Protein AF-A0A286EH17-F1 (afdb_monomer)

Radius of gyration: 35.94 Å; Cα contacts (8 Å, |Δi|>4): 7; chains: 1; bounding box: 63×18×103 Å

Mean predicted aligned error: 16.07 Å

Organism: NCBI:txid1120981

Solvent-accessible surface area (backbone atoms only — not comparable to full-atom values): 5714 Å² total; per-residue (Å²): 112,70,71,58,53,57,51,52,55,49,51,52,54,50,54,56,45,59,76,76,45,62,73,71,60,42,54,55,50,52,52,52,49,51,55,52,49,50,70,68,44,91,64,72,47,74,66,59,49,54,51,51,51,52,52,50,52,54,48,52,53,52,48,54,51,52,52,52,52,48,53,53,50,52,51,52,52,52,49,52,54,52,53,52,56,50,50,59,54,50,56,52,51,54,56,57,54,68,73,75,113

Secondary structure (DSSP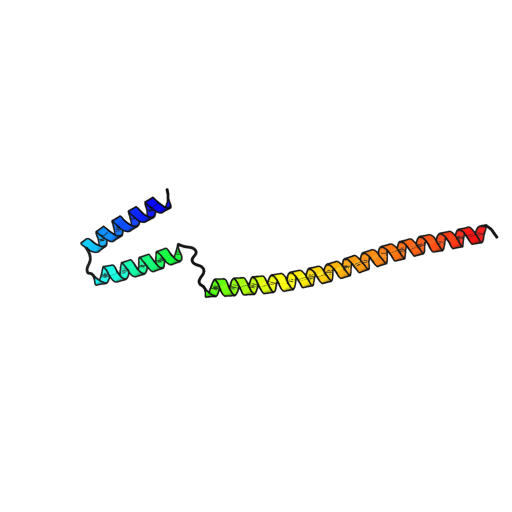, 8-state):
-HHHHHHHHHHHHHHHHHHHS-HHHHHHHHHHHHHHHHTTTT---HHHHHHHHHHHHHHHHHHHHHHHHHHHHHHHHHHHHHHHHHHHHHHHHHHHHTT--

Structure (mmCIF, N/CA/C/O backbone):
data_AF-A0A286EH17-F1
#
_entry.id   AF-A0A286EH17-F1
#
loop_
_atom_site.group_PDB
_atom_site.id
_atom_site.type_symbol
_atom_site.label_atom_id
_atom_site.label_alt_id
_atom_site.label_comp_id
_atom_site.label_asym_id
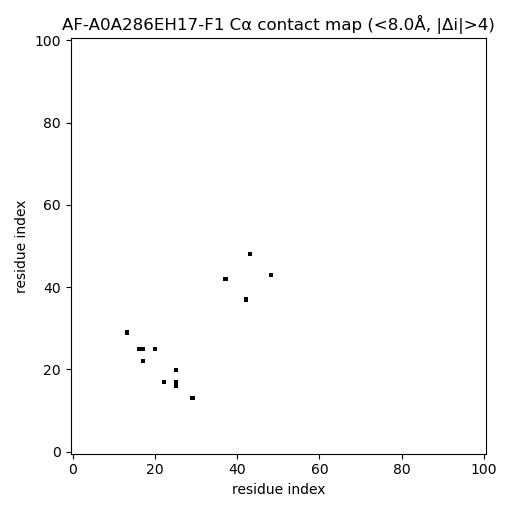_atom_site.label_entity_id
_atom_site.label_seq_id
_atom_site.pdbx_PDB_ins_code
_atom_site.Cartn_x
_atom_site.Cartn_y
_atom_site.Cartn_z
_atom_site.occupancy
_atom_site.B_iso_or_equiv
_atom_site.auth_seq_id
_atom_site.auth_comp_id
_atom_site.auth_asym_id
_atom_site.auth_atom_id
_atom_site.pdbx_PDB_model_num
ATOM 1 N N . MET A 1 1 ? -9.846 9.149 -32.234 1.00 57.53 1 MET A N 1
ATOM 2 C CA . MET A 1 1 ? -9.331 9.918 -33.391 1.00 57.53 1 MET A CA 1
ATOM 3 C C . MET A 1 1 ? -7.870 10.321 -33.190 1.00 57.53 1 MET A C 1
ATOM 5 O O . MET A 1 1 ? -7.071 10.062 -34.071 1.00 57.53 1 MET A O 1
ATOM 9 N N . ILE A 1 2 ? -7.493 10.803 -31.999 1.00 61.38 2 ILE A N 1
ATOM 10 C CA . ILE A 1 2 ? -6.123 11.231 -31.652 1.00 61.38 2 ILE A CA 1
ATOM 11 C C . ILE A 1 2 ? -5.061 10.118 -31.816 1.00 61.38 2 ILE A C 1
ATOM 13 O O . ILE A 1 2 ? -4.034 10.341 -32.442 1.00 61.38 2 ILE A O 1
ATOM 17 N N . VAL A 1 3 ? -5.329 8.894 -31.341 1.00 62.62 3 VAL A N 1
ATOM 18 C CA . VAL A 1 3 ? -4.372 7.765 -31.435 1.00 62.62 3 VAL A CA 1
ATOM 19 C C . VAL A 1 3 ? -4.089 7.337 -32.883 1.00 62.62 3 VAL A C 1
ATOM 21 O O . VAL A 1 3 ? -2.972 6.934 -33.187 1.00 62.62 3 VAL A O 1
ATOM 24 N N . LYS A 1 4 ? -5.074 7.459 -33.788 1.00 67.44 4 LYS A N 1
ATOM 25 C CA . LYS A 1 4 ? -4.889 7.142 -35.216 1.00 67.44 4 LYS A CA 1
ATOM 26 C C . LYS A 1 4 ? -3.961 8.148 -35.898 1.00 67.44 4 LYS A C 1
ATOM 28 O O . LYS A 1 4 ? -3.041 7.726 -36.584 1.00 67.44 4 LYS A O 1
ATOM 33 N N . GLN A 1 5 ? -4.146 9.439 -35.614 1.00 69.62 5 GLN A N 1
ATOM 34 C CA . GLN A 1 5 ? -3.326 10.516 -36.173 1.00 69.62 5 GLN A CA 1
ATOM 35 C C . GLN A 1 5 ? -1.845 10.368 -35.783 1.00 69.62 5 GLN A C 1
ATOM 37 O O . GLN A 1 5 ? -0.964 10.451 -36.628 1.00 69.62 5 GLN A O 1
ATOM 42 N N . PHE A 1 6 ? -1.566 10.051 -34.512 1.00 70.31 6 PHE A N 1
ATOM 43 C CA . PHE A 1 6 ? -0.196 9.809 -34.044 1.00 70.31 6 PHE A CA 1
ATOM 44 C C . PHE A 1 6 ? 0.459 8.588 -34.699 1.00 70.31 6 PHE A C 1
ATOM 46 O O . PHE A 1 6 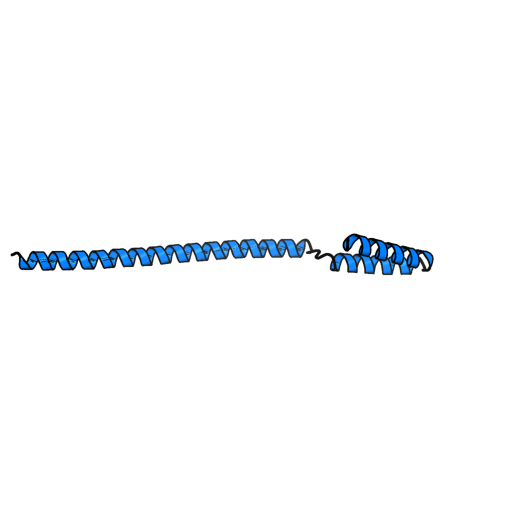? 1.669 8.593 -34.922 1.00 70.31 6 PHE A O 1
ATOM 53 N N . PHE A 1 7 ? -0.322 7.547 -34.993 1.00 72.69 7 PHE A N 1
ATOM 54 C CA . PHE A 1 7 ? 0.169 6.353 -35.678 1.00 72.69 7 PHE A CA 1
ATOM 55 C C . PHE A 1 7 ? 0.485 6.628 -37.152 1.00 72.69 7 PHE A C 1
ATOM 57 O O . PHE A 1 7 ? 1.512 6.164 -37.640 1.00 72.69 7 PHE A O 1
ATOM 64 N N . GLU A 1 8 ? -0.356 7.401 -37.843 1.00 75.12 8 GLU A N 1
ATOM 65 C CA . GLU A 1 8 ? -0.124 7.810 -39.235 1.00 75.12 8 GLU A CA 1
ATOM 66 C C . GLU A 1 8 ? 1.087 8.738 -39.365 1.00 75.12 8 GLU A C 1
ATOM 68 O O . GLU A 1 8 ? 1.949 8.495 -40.209 1.00 75.12 8 GLU A O 1
ATOM 73 N N . ASP A 1 9 ? 1.227 9.726 -38.479 1.00 72.88 9 ASP A N 1
ATOM 74 C CA . 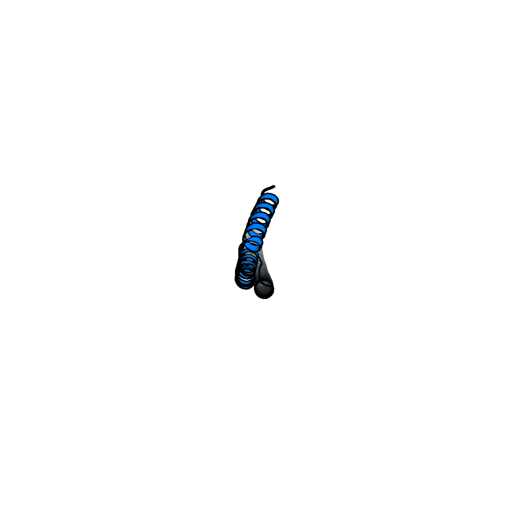ASP A 1 9 ? 2.366 10.652 -38.488 1.00 72.88 9 ASP A CA 1
ATOM 75 C C . ASP A 1 9 ? 3.689 9.944 -38.140 1.00 72.88 9 ASP A C 1
ATOM 77 O O . ASP A 1 9 ? 4.746 10.252 -38.701 1.00 72.88 9 ASP A O 1
ATOM 81 N N . ALA A 1 10 ? 3.646 8.964 -37.230 1.00 72.50 10 ALA A N 1
ATOM 82 C CA . ALA A 1 10 ? 4.787 8.109 -36.914 1.00 72.50 10 ALA A CA 1
ATOM 83 C C . ALA A 1 10 ? 5.161 7.211 -38.100 1.00 72.50 10 ALA A C 1
ATOM 85 O O . ALA A 1 10 ? 6.336 7.136 -38.458 1.00 72.50 10 ALA A O 1
ATOM 86 N N . ALA A 1 11 ? 4.178 6.568 -38.736 1.00 70.06 11 ALA A N 1
ATOM 87 C CA . ALA A 1 11 ? 4.396 5.705 -39.893 1.00 70.06 11 ALA A CA 1
ATOM 88 C C . ALA A 1 11 ? 4.973 6.480 -41.088 1.00 70.06 11 ALA A C 1
ATOM 90 O O . ALA A 1 11 ? 5.917 6.008 -41.724 1.00 70.06 11 ALA A O 1
ATOM 91 N N . ALA A 1 12 ? 4.473 7.691 -41.348 1.00 74.81 12 ALA A N 1
ATOM 92 C CA . ALA A 1 12 ? 4.968 8.561 -42.411 1.00 74.81 12 ALA A CA 1
ATOM 93 C C . ALA A 1 12 ? 6.432 8.972 -42.182 1.00 74.81 12 ALA A C 1
ATOM 95 O O . ALA A 1 12 ? 7.266 8.811 -43.074 1.00 74.81 12 ALA A O 1
ATOM 96 N N . LYS A 1 13 ? 6.779 9.408 -40.962 1.00 68.69 13 LYS A N 1
ATOM 97 C CA . LYS A 1 13 ? 8.160 9.782 -40.608 1.00 68.69 13 LYS A CA 1
ATOM 98 C C . LYS A 1 13 ? 9.131 8.608 -40.644 1.00 68.69 13 LYS A C 1
ATOM 100 O O . LYS A 1 13 ? 10.276 8.786 -41.057 1.00 68.69 13 LYS A O 1
ATOM 105 N N . ILE A 1 14 ? 8.687 7.420 -40.231 1.00 70.75 14 ILE A N 1
ATOM 106 C CA . ILE A 1 14 ? 9.477 6.185 -40.310 1.00 70.75 14 ILE A CA 1
ATOM 107 C C . ILE A 1 14 ? 9.736 5.827 -41.780 1.00 70.75 14 ILE A C 1
ATOM 109 O O . ILE A 1 14 ? 10.875 5.562 -42.149 1.00 70.75 14 ILE A O 1
ATOM 113 N N . SER A 1 15 ? 8.719 5.887 -42.645 1.00 69.50 15 SER A N 1
ATOM 114 C CA . SER A 1 15 ? 8.876 5.594 -44.076 1.00 69.50 15 SER A CA 1
ATOM 115 C C . SER A 1 15 ? 9.864 6.540 -44.770 1.00 69.50 15 SER A C 1
ATOM 117 O O . SER A 1 15 ? 10.653 6.104 -45.607 1.00 69.50 15 SER A O 1
ATOM 119 N N . GLU A 1 16 ? 9.855 7.824 -44.409 1.00 70.00 16 GLU A N 1
ATOM 120 C CA . GLU A 1 16 ? 10.754 8.837 -44.971 1.00 70.00 16 GLU A CA 1
ATOM 121 C C . GLU A 1 16 ? 12.212 8.666 -44.506 1.00 70.00 16 GLU A C 1
ATOM 123 O O . GLU A 1 16 ? 13.147 8.869 -45.284 1.00 70.00 16 GLU A O 1
ATOM 128 N N . THR A 1 17 ? 12.427 8.233 -43.258 1.00 69.38 17 THR A N 1
ATOM 129 C CA . THR A 1 17 ? 13.774 7.952 -42.729 1.00 69.38 17 THR A CA 1
ATOM 130 C C . THR A 1 17 ? 14.344 6.624 -43.223 1.00 69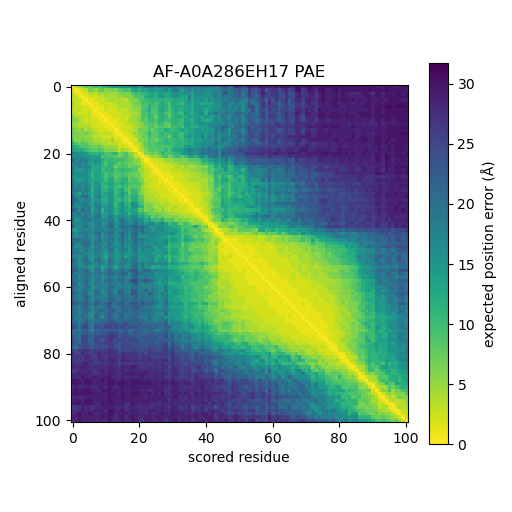.38 17 THR A C 1
ATOM 132 O O . THR A 1 17 ? 15.549 6.542 -43.444 1.00 69.38 17 THR A O 1
ATOM 135 N N . ILE A 1 18 ? 13.510 5.606 -43.466 1.00 68.62 18 ILE A N 1
ATOM 136 C CA . ILE A 1 18 ? 13.933 4.338 -44.090 1.00 68.62 18 ILE A CA 1
ATOM 137 C C . ILE A 1 18 ? 14.449 4.572 -45.515 1.00 68.62 18 ILE A C 1
ATOM 139 O O . ILE A 1 18 ? 15.463 3.996 -45.902 1.00 68.62 18 ILE A O 1
ATOM 143 N N . ALA A 1 19 ? 13.771 5.419 -46.293 1.00 70.06 19 ALA A N 1
ATOM 144 C CA . ALA A 1 19 ? 14.120 5.670 -47.690 1.00 70.06 19 ALA A CA 1
ATOM 145 C C . ALA A 1 19 ? 15.437 6.453 -47.869 1.00 70.06 19 ALA A C 1
ATOM 147 O O . ALA A 1 19 ? 16.085 6.320 -48.904 1.00 70.06 19 ALA A O 1
ATOM 148 N N . ASN A 1 20 ? 15.839 7.248 -46.870 1.00 68.44 20 ASN A N 1
ATOM 149 C CA . ASN A 1 20 ? 16.924 8.228 -46.994 1.00 68.44 20 ASN A CA 1
ATOM 150 C C . ASN A 1 20 ? 18.127 7.986 -46.059 1.00 68.44 20 ASN A C 1
ATOM 152 O O . ASN A 1 20 ? 19.016 8.836 -46.001 1.00 68.44 20 ASN A O 1
ATOM 156 N N . SER A 1 21 ? 18.186 6.877 -45.307 1.00 62.16 21 SER A N 1
ATOM 157 C CA . SER A 1 21 ? 19.215 6.684 -44.269 1.00 62.16 21 SER A CA 1
ATOM 158 C C . SER A 1 21 ? 19.905 5.310 -44.320 1.00 62.16 21 SER A C 1
ATOM 160 O O . SER A 1 21 ? 19.256 4.309 -44.631 1.00 62.16 21 SER A O 1
ATOM 162 N N . PRO A 1 22 ? 21.217 5.218 -44.005 1.00 71.81 22 PRO A N 1
ATOM 163 C CA . PRO A 1 22 ? 21.931 3.945 -43.930 1.00 71.81 22 PRO A CA 1
ATOM 164 C C . PRO A 1 22 ? 21.243 2.992 -42.946 1.00 71.81 22 PRO A C 1
ATOM 166 O O . PRO A 1 22 ? 20.877 3.395 -41.843 1.00 71.81 22 PRO A O 1
ATOM 169 N N . ALA A 1 23 ? 21.121 1.709 -43.301 1.00 71.56 23 ALA A N 1
ATOM 170 C CA . ALA A 1 23 ? 20.388 0.703 -42.516 1.00 71.56 23 ALA A CA 1
ATOM 171 C C . ALA A 1 23 ? 20.757 0.666 -41.014 1.00 71.56 23 ALA A C 1
ATOM 173 O O . ALA A 1 23 ? 19.919 0.368 -40.165 1.00 71.56 23 ALA A O 1
ATOM 174 N N . LYS A 1 24 ? 22.001 1.028 -40.677 1.00 70.12 24 LYS A N 1
ATOM 175 C CA . LYS A 1 24 ? 22.518 1.080 -39.304 1.00 70.12 24 LYS A CA 1
ATOM 176 C C . LYS A 1 24 ? 21.967 2.255 -38.477 1.00 70.12 24 LYS A C 1
ATOM 178 O O . LYS A 1 24 ? 21.741 2.104 -37.277 1.00 70.12 24 LYS A O 1
ATOM 183 N N . ASP A 1 25 ? 21.730 3.408 -39.099 1.00 76.12 25 ASP A N 1
ATOM 184 C CA . ASP A 1 25 ? 21.140 4.575 -38.430 1.00 76.12 25 ASP A CA 1
ATOM 185 C C . ASP A 1 25 ? 19.628 4.413 -38.270 1.00 76.12 25 ASP A C 1
ATOM 187 O O . ASP A 1 25 ? 19.060 4.830 -37.257 1.00 76.12 25 ASP A O 1
ATOM 191 N N . LEU A 1 26 ? 18.983 3.725 -39.213 1.00 76.19 26 LEU A N 1
ATOM 192 C CA . LEU A 1 26 ? 17.580 3.347 -39.103 1.00 76.19 26 LEU A CA 1
ATOM 193 C C . LEU A 1 26 ? 17.336 2.423 -37.903 1.00 76.19 26 LEU A C 1
ATOM 195 O O . LEU A 1 26 ? 16.442 2.691 -37.104 1.00 76.19 26 LEU A O 1
ATOM 199 N N . GLU A 1 27 ? 18.143 1.372 -37.741 1.00 74.94 27 GLU A N 1
ATOM 200 C CA . GLU A 1 27 ? 18.021 0.439 -36.614 1.00 74.94 27 GLU A CA 1
ATOM 201 C C . GLU A 1 27 ? 18.148 1.166 -35.265 1.00 74.94 27 GLU A C 1
ATOM 203 O O . GLU A 1 27 ? 17.339 0.972 -34.352 1.00 74.94 27 GLU A O 1
ATOM 208 N N . LYS A 1 28 ? 19.125 2.073 -35.154 1.00 78.44 28 LYS A N 1
ATOM 209 C CA . LYS A 1 28 ? 19.359 2.872 -33.946 1.00 78.44 28 LYS A CA 1
ATOM 210 C C . LYS A 1 28 ? 18.183 3.803 -33.632 1.00 78.44 28 LYS A C 1
ATOM 212 O O . LYS A 1 28 ? 17.757 3.870 -32.478 1.00 78.44 28 LYS A O 1
ATOM 217 N N . ASN A 1 29 ? 17.649 4.498 -34.638 1.00 77.81 29 ASN A N 1
ATOM 218 C CA . ASN A 1 29 ? 16.516 5.411 -34.468 1.00 77.81 29 ASN A CA 1
ATOM 219 C C . ASN A 1 29 ? 15.203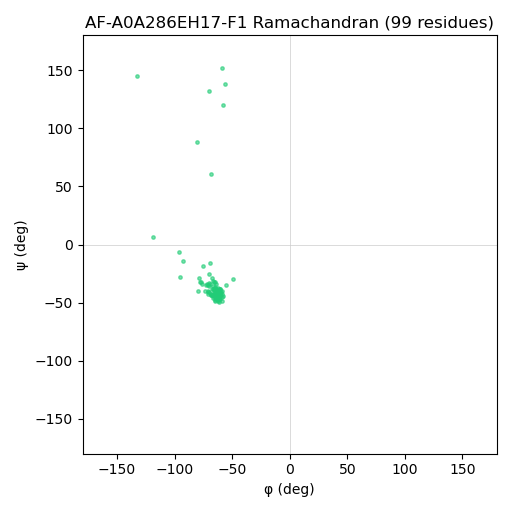 4.663 -34.191 1.00 77.81 29 ASN A C 1
ATOM 221 O O . ASN A 1 29 ? 14.453 5.070 -33.306 1.00 77.81 29 ASN A O 1
ATOM 225 N N . ALA A 1 30 ? 14.952 3.537 -34.861 1.00 77.44 30 ALA A N 1
ATOM 226 C CA . ALA A 1 30 ? 13.784 2.695 -34.618 1.00 77.44 30 ALA A CA 1
ATOM 227 C C . ALA A 1 30 ? 13.787 2.126 -33.192 1.00 77.44 30 ALA A C 1
ATOM 229 O O . ALA A 1 30 ? 12.767 2.188 -32.508 1.00 77.44 30 ALA A O 1
ATOM 230 N N . LYS A 1 31 ? 14.941 1.655 -32.699 1.00 78.62 31 LYS A N 1
ATOM 231 C CA . LYS A 1 31 ? 15.095 1.184 -31.314 1.00 78.62 31 LYS A CA 1
ATOM 232 C C . LYS A 1 31 ? 14.850 2.301 -30.299 1.00 78.62 31 LYS A C 1
ATOM 234 O O . LYS A 1 31 ? 14.115 2.092 -29.340 1.00 78.62 31 LYS A O 1
ATOM 239 N N . ALA A 1 32 ? 15.408 3.490 -30.526 1.00 79.62 32 ALA A N 1
ATOM 240 C CA . ALA A 1 32 ? 15.185 4.649 -29.661 1.00 79.62 32 ALA A CA 1
ATOM 241 C C . ALA A 1 32 ? 13.715 5.107 -29.662 1.00 79.62 32 ALA A C 1
ATOM 243 O O . ALA A 1 32 ? 13.177 5.454 -28.612 1.00 79.62 32 ALA A O 1
ATOM 244 N N . MET A 1 33 ? 13.048 5.059 -30.818 1.00 77.00 33 MET A N 1
ATOM 245 C CA . MET A 1 33 ? 11.634 5.401 -30.954 1.00 77.00 33 MET A CA 1
ATOM 246 C C . MET A 1 33 ? 10.723 4.363 -30.290 1.00 77.00 33 MET A C 1
ATOM 248 O O . MET A 1 33 ? 9.786 4.755 -29.606 1.00 77.00 33 MET A O 1
ATOM 252 N N . LEU A 1 34 ? 11.018 3.064 -30.412 1.00 75.44 34 LEU A N 1
ATOM 253 C CA . LEU A 1 34 ? 10.305 1.993 -29.704 1.00 75.44 34 LEU A CA 1
ATOM 254 C C . LEU A 1 34 ? 10.484 2.102 -28.190 1.00 75.44 34 LEU A C 1
ATOM 256 O O . LEU A 1 34 ? 9.495 2.076 -27.467 1.00 75.44 34 LEU A O 1
ATOM 260 N N . SER A 1 35 ? 11.713 2.297 -27.706 1.00 71.62 35 SER A N 1
ATOM 261 C CA . SER A 1 35 ? 11.969 2.559 -26.285 1.00 71.62 35 SER A CA 1
ATOM 262 C C . SER A 1 35 ? 11.248 3.824 -25.802 1.00 71.62 35 SER A C 1
ATOM 264 O O . SER A 1 35 ? 10.662 3.829 -24.726 1.00 71.62 35 SER A O 1
ATOM 266 N N . GLY A 1 36 ? 11.232 4.888 -26.608 1.00 74.06 36 GLY A N 1
ATOM 267 C CA . GLY A 1 36 ? 10.527 6.132 -26.295 1.00 74.06 36 GLY A CA 1
ATOM 268 C C . GLY A 1 36 ? 9.000 6.006 -26.329 1.00 74.06 36 GLY A C 1
ATOM 269 O O . GLY A 1 36 ? 8.322 6.653 -25.536 1.00 74.06 36 GLY A O 1
ATOM 270 N N . ALA A 1 37 ? 8.453 5.169 -27.214 1.00 69.50 37 ALA A N 1
ATOM 271 C CA . ALA A 1 37 ? 7.026 4.870 -27.296 1.00 69.50 37 ALA A CA 1
ATOM 272 C C . ALA A 1 37 ? 6.574 3.964 -26.141 1.00 69.50 37 ALA A C 1
ATOM 274 O O . ALA A 1 37 ? 5.525 4.219 -25.556 1.00 69.50 37 ALA A O 1
ATOM 275 N N . LEU A 1 38 ? 7.389 2.973 -25.762 1.00 66.69 38 LEU A N 1
ATOM 276 C CA . LEU A 1 38 ? 7.153 2.115 -24.597 1.00 66.69 38 LEU A CA 1
ATOM 277 C C . LEU A 1 38 ? 7.236 2.880 -23.274 1.00 66.69 38 LEU A C 1
ATOM 279 O O . LEU A 1 38 ? 6.488 2.554 -22.370 1.00 66.69 38 LEU A O 1
ATOM 283 N N . ASN A 1 39 ? 8.075 3.914 -23.176 1.00 66.00 39 ASN A N 1
ATOM 284 C CA . ASN A 1 39 ? 8.092 4.824 -22.023 1.00 66.00 39 ASN A CA 1
ATOM 285 C C . ASN A 1 39 ? 6.916 5.822 -22.014 1.00 66.00 39 ASN A C 1
ATOM 287 O O . ASN A 1 39 ? 6.659 6.451 -20.992 1.00 66.00 39 ASN A O 1
ATOM 291 N N . LYS A 1 40 ? 6.252 6.044 -23.160 1.00 61.28 40 LYS A N 1
ATOM 292 C CA . LYS A 1 40 ? 5.111 6.972 -23.300 1.00 61.28 40 LYS A CA 1
ATOM 293 C C . LYS A 1 40 ? 3.750 6.293 -23.172 1.00 61.28 40 LYS A C 1
ATOM 295 O O . LYS A 1 40 ? 2.788 6.959 -22.799 1.00 61.28 40 LYS A O 1
ATOM 300 N N . MET A 1 41 ? 3.641 5.010 -23.509 1.00 62.78 41 MET A N 1
ATOM 301 C CA . MET A 1 41 ? 2.603 4.171 -22.921 1.00 62.78 41 MET A CA 1
ATOM 302 C C . MET A 1 41 ? 3.010 3.988 -21.465 1.00 62.78 41 MET A C 1
ATOM 304 O O . MET A 1 41 ? 4.173 3.735 -21.206 1.00 62.78 41 MET A O 1
ATOM 308 N N . ASP A 1 42 ? 2.101 4.173 -20.522 1.00 62.50 42 ASP A N 1
ATOM 309 C CA . ASP A 1 42 ? 2.337 4.040 -19.080 1.00 62.50 42 ASP A CA 1
ATOM 310 C C . ASP A 1 42 ? 2.602 2.558 -18.717 1.00 62.50 42 ASP A C 1
ATOM 312 O O . ASP A 1 42 ? 1.800 1.882 -18.072 1.00 62.50 42 ASP A O 1
ATOM 316 N N . VAL A 1 43 ? 3.661 1.979 -19.293 1.00 64.88 43 VAL A N 1
ATOM 317 C CA . VAL A 1 43 ? 4.012 0.568 -19.201 1.00 64.88 43 VAL A CA 1
ATOM 318 C C . VAL A 1 43 ? 4.707 0.394 -17.869 1.00 64.88 43 VAL A C 1
ATOM 320 O O . VAL A 1 43 ? 5.927 0.487 -17.760 1.00 64.88 43 VAL A O 1
ATOM 323 N N . VAL A 1 44 ? 3.896 0.131 -16.851 1.00 64.56 44 VAL A N 1
ATOM 324 C CA . VAL A 1 44 ? 4.380 -0.369 -15.570 1.00 64.56 44 VAL A CA 1
ATOM 325 C C . VAL A 1 44 ? 5.127 -1.664 -15.861 1.00 64.56 44 VAL A C 1
ATOM 327 O O . VAL A 1 44 ? 4.570 -2.612 -16.432 1.00 64.56 44 VAL A O 1
ATOM 330 N N . THR A 1 45 ? 6.411 -1.697 -15.525 1.00 77.00 45 THR A N 1
ATOM 331 C CA . THR A 1 45 ? 7.197 -2.918 -15.669 1.00 77.00 45 THR A CA 1
ATOM 332 C C . THR A 1 45 ? 6.555 -4.018 -14.825 1.00 77.00 45 THR A C 1
ATOM 334 O O . THR A 1 45 ? 5.897 -3.762 -13.814 1.00 77.00 45 THR A O 1
ATOM 337 N N . ARG A 1 46 ? 6.728 -5.281 -15.226 1.00 81.81 46 ARG A N 1
ATOM 338 C CA . ARG A 1 46 ? 6.167 -6.406 -14.460 1.00 81.81 46 ARG A CA 1
ATOM 339 C C . ARG A 1 46 ? 6.624 -6.380 -12.993 1.00 81.81 46 ARG A C 1
ATOM 341 O O . ARG A 1 46 ? 5.841 -6.703 -12.109 1.00 81.81 46 ARG A O 1
ATOM 348 N N . GLU A 1 47 ? 7.858 -5.943 -12.756 1.00 81.06 47 GLU A N 1
ATOM 349 C CA . GLU A 1 47 ? 8.442 -5.778 -11.426 1.00 81.06 47 GLU A CA 1
ATOM 350 C C . GLU A 1 47 ? 7.736 -4.690 -10.602 1.00 81.06 47 GLU A C 1
ATOM 352 O O . GLU A 1 47 ? 7.338 -4.941 -9.466 1.00 81.06 47 GLU A O 1
ATOM 357 N N . GLU A 1 48 ? 7.499 -3.507 -11.174 1.00 83.62 48 GLU A N 1
ATOM 358 C CA . GLU A 1 48 ? 6.763 -2.429 -10.497 1.00 83.62 48 GLU A CA 1
ATOM 359 C C . GLU A 1 48 ? 5.321 -2.833 -10.175 1.00 83.62 48 GLU A C 1
ATOM 361 O O . GLU A 1 48 ? 4.815 -2.508 -9.099 1.00 83.62 48 GLU A O 1
ATOM 366 N N . PHE A 1 49 ? 4.669 -3.589 -11.063 1.00 86.19 49 PHE A N 1
ATOM 367 C CA . PHE A 1 49 ? 3.341 -4.142 -10.803 1.00 86.19 49 PHE A CA 1
ATOM 368 C C . PHE A 1 49 ? 3.358 -5.087 -9.595 1.00 86.19 49 PHE A C 1
ATOM 370 O O . PHE A 1 49 ? 2.523 -4.968 -8.695 1.00 86.19 49 PHE A O 1
ATOM 377 N N . ASP A 1 50 ? 4.334 -5.993 -9.531 1.00 85.81 50 ASP A N 1
ATOM 378 C CA . ASP A 1 50 ? 4.464 -6.938 -8.423 1.00 85.81 50 ASP A CA 1
ATOM 379 C C . ASP A 1 50 ? 4.763 -6.215 -7.092 1.00 85.81 50 ASP A C 1
ATOM 381 O O . ASP A 1 50 ? 4.194 -6.566 -6.054 1.00 85.81 50 ASP A O 1
ATOM 385 N N . ILE A 1 51 ? 5.557 -5.138 -7.114 1.00 92.12 51 ILE A N 1
ATOM 386 C CA . ILE A 1 51 ? 5.791 -4.270 -5.946 1.00 92.12 51 ILE A CA 1
ATOM 387 C C . ILE A 1 51 ? 4.487 -3.605 -5.487 1.00 92.12 51 ILE A C 1
ATOM 389 O O . ILE A 1 51 ? 4.160 -3.632 -4.296 1.00 92.12 51 ILE A O 1
ATOM 393 N N . GLN A 1 52 ? 3.709 -3.032 -6.408 1.00 88.88 52 GLN A N 1
ATOM 394 C CA . GLN A 1 52 ? 2.430 -2.400 -6.075 1.00 88.88 52 GLN A CA 1
ATOM 395 C C . GLN A 1 52 ? 1.439 -3.402 -5.470 1.00 88.88 52 GLN A C 1
ATOM 397 O O . GLN A 1 52 ? 0.761 -3.077 -4.490 1.00 88.88 52 GLN A O 1
ATOM 402 N N . GLN A 1 53 ? 1.400 -4.642 -5.970 1.00 93.06 53 GLN A N 1
ATOM 403 C CA . GLN A 1 53 ? 0.590 -5.705 -5.371 1.00 93.06 53 GLN A CA 1
ATOM 404 C C . GLN A 1 53 ? 1.007 -6.007 -3.925 1.00 93.06 53 GLN A C 1
ATOM 406 O O . GLN A 1 53 ? 0.149 -6.116 -3.047 1.00 93.06 53 GLN A O 1
ATOM 411 N N . GLN A 1 54 ? 2.309 -6.092 -3.639 1.00 93.31 54 GLN A N 1
ATOM 412 C CA . GLN A 1 54 ? 2.798 -6.305 -2.272 1.00 93.31 54 GLN A CA 1
ATOM 413 C C . GLN A 1 54 ? 2.432 -5.144 -1.338 1.00 93.31 54 GLN A C 1
ATOM 415 O O . GLN A 1 54 ? 2.006 -5.367 -0.200 1.00 93.31 54 GLN A O 1
ATOM 420 N N . ILE A 1 55 ? 2.547 -3.902 -1.816 1.00 95.69 55 ILE A N 1
ATOM 421 C CA . ILE A 1 55 ? 2.127 -2.710 -1.068 1.00 95.69 55 ILE A CA 1
ATOM 422 C C . ILE A 1 55 ? 0.627 -2.773 -0.767 1.00 95.69 55 ILE A C 1
ATOM 424 O O . ILE A 1 55 ? 0.214 -2.483 0.362 1.00 95.69 55 ILE A O 1
ATOM 428 N N . LEU A 1 56 ? -0.190 -3.198 -1.732 1.00 96.44 56 LEU A N 1
ATOM 429 C CA . LEU A 1 56 ? -1.633 -3.329 -1.557 1.00 96.44 56 LEU A CA 1
ATOM 430 C C . LEU A 1 56 ? -1.983 -4.389 -0.506 1.00 96.44 56 LEU A C 1
ATOM 432 O O . LEU A 1 56 ? -2.794 -4.122 0.382 1.00 96.44 56 LEU A O 1
ATOM 436 N N . ILE A 1 57 ? -1.335 -5.557 -0.549 1.00 95.88 57 ILE A N 1
ATOM 437 C CA . ILE A 1 57 ? -1.503 -6.623 0.452 1.00 95.88 57 ILE A CA 1
ATOM 438 C C . ILE A 1 57 ? -1.148 -6.102 1.848 1.00 95.88 57 ILE A C 1
ATOM 440 O O . ILE A 1 57 ? -1.930 -6.245 2.790 1.00 95.88 57 ILE A O 1
ATOM 444 N N . LYS A 1 58 ? 0.002 -5.433 1.982 1.00 96.00 58 LYS A N 1
ATOM 445 C CA . LYS A 1 58 ? 0.451 -4.856 3.255 1.00 96.00 58 LYS A CA 1
ATOM 446 C C . LYS A 1 58 ? -0.524 -3.804 3.781 1.00 96.00 58 LYS A C 1
ATOM 448 O O . LYS A 1 58 ? -0.795 -3.763 4.978 1.00 96.00 58 LYS A O 1
ATOM 453 N N . THR A 1 59 ? -1.060 -2.968 2.897 1.00 94.94 59 THR A N 1
ATOM 454 C CA . THR A 1 59 ? -2.034 -1.933 3.262 1.00 94.94 59 THR A CA 1
ATOM 455 C C . THR A 1 59 ? -3.344 -2.553 3.732 1.00 94.94 59 THR A C 1
ATOM 457 O O . THR A 1 59 ? -3.850 -2.151 4.774 1.00 94.94 59 THR A O 1
ATOM 460 N N . ARG A 1 60 ? -3.848 -3.587 3.044 1.00 96.44 60 ARG A N 1
ATOM 461 C CA . ARG A 1 60 ? -5.042 -4.332 3.480 1.00 96.44 60 ARG A CA 1
ATOM 462 C C . ARG A 1 60 ? -4.849 -4.989 4.844 1.00 96.44 60 ARG A C 1
ATOM 464 O O . ARG A 1 6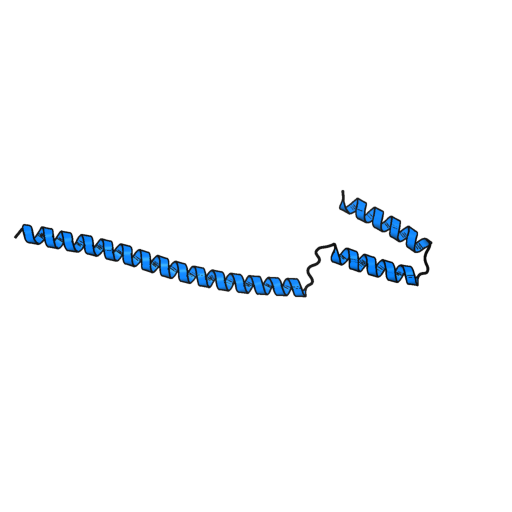0 ? -5.739 -4.914 5.681 1.00 96.44 60 ARG A O 1
ATOM 471 N N . SER A 1 61 ? -3.680 -5.579 5.089 1.00 95.50 61 SER A N 1
ATOM 472 C CA . SER A 1 61 ? -3.361 -6.173 6.392 1.00 95.50 61 SER A CA 1
ATOM 473 C C . SER A 1 61 ? -3.371 -5.130 7.511 1.00 95.50 61 SER A C 1
ATOM 475 O O . SER A 1 61 ? -3.972 -5.365 8.554 1.00 95.50 61 SER A O 1
ATOM 477 N N . LYS A 1 62 ? -2.735 -3.973 7.293 1.00 95.19 62 LYS A N 1
ATOM 478 C CA . LYS A 1 62 ? -2.725 -2.879 8.275 1.00 95.19 62 LYS A CA 1
ATOM 479 C C . LYS A 1 62 ? -4.113 -2.285 8.497 1.00 95.19 62 LYS A C 1
ATOM 481 O O . LYS A 1 62 ? -4.444 -1.940 9.623 1.00 95.19 62 LYS A O 1
ATOM 486 N N . LEU A 1 63 ? -4.910 -2.165 7.435 1.00 97.00 63 LEU A N 1
ATOM 487 C CA . LEU A 1 63 ? -6.280 -1.672 7.526 1.00 97.00 63 LEU A CA 1
ATOM 488 C C . LEU A 1 63 ? -7.123 -2.589 8.418 1.00 97.00 63 LEU A C 1
ATOM 490 O O . LEU A 1 63 ? -7.713 -2.109 9.376 1.00 97.00 63 LEU A O 1
ATOM 494 N N . SER A 1 64 ? -7.079 -3.901 8.175 1.00 96.06 64 SER A N 1
ATOM 495 C CA . SER A 1 64 ? -7.806 -4.884 8.987 1.00 96.06 64 SER A CA 1
ATOM 496 C C . SER A 1 64 ? -7.378 -4.866 10.459 1.00 96.06 64 SER A C 1
ATOM 498 O O . SER A 1 64 ? -8.215 -4.971 11.353 1.00 96.06 64 SER A O 1
ATOM 500 N N . GLU A 1 65 ? -6.086 -4.680 10.735 1.00 96.88 65 GLU A N 1
ATOM 501 C CA . GLU A 1 65 ? -5.581 -4.544 12.104 1.00 96.88 65 GLU A CA 1
ATOM 502 C C . GLU A 1 65 ? -6.139 -3.296 12.805 1.00 96.88 65 GLU A C 1
ATOM 504 O O . GLU A 1 65 ? -6.542 -3.358 13.968 1.00 96.88 65 GLU A O 1
ATOM 509 N N . VAL A 1 66 ? -6.175 -2.158 12.108 1.00 96.44 66 VAL A N 1
ATOM 510 C CA . VAL A 1 66 ? -6.721 -0.909 12.652 1.00 96.44 66 VAL A CA 1
ATOM 511 C C . VAL A 1 66 ? -8.229 -1.018 12.862 1.00 96.44 66 VAL A C 1
ATOM 513 O O . VAL A 1 66 ? -8.709 -0.613 13.917 1.00 96.44 66 VAL A O 1
ATOM 516 N N . GLU A 1 67 ? -8.961 -1.609 11.919 1.00 95.94 67 GLU A N 1
ATOM 517 C CA . GLU A 1 67 ? -10.398 -1.875 12.052 1.00 95.94 67 GLU A CA 1
ATOM 518 C C . GLU A 1 67 ? -10.695 -2.761 13.268 1.00 95.94 67 GLU A C 1
ATOM 520 O O . GLU A 1 67 ? -11.593 -2.453 14.048 1.00 95.94 67 GLU A O 1
ATOM 525 N N . ALA A 1 68 ? -9.899 -3.809 13.500 1.00 95.94 68 ALA A N 1
ATOM 526 C CA . ALA A 1 68 ? -10.051 -4.669 14.673 1.00 95.94 68 ALA A CA 1
ATOM 527 C C . ALA A 1 68 ? -9.800 -3.913 15.989 1.00 95.94 68 ALA A C 1
ATOM 529 O O . ALA A 1 68 ? -10.545 -4.074 16.958 1.00 95.94 68 ALA A O 1
ATOM 530 N N . ARG A 1 69 ? -8.769 -3.060 16.028 1.00 95.75 69 ARG A N 1
ATOM 531 C CA . ARG A 1 69 ? -8.477 -2.210 17.194 1.00 95.75 69 ARG A CA 1
ATOM 532 C C . ARG A 1 69 ? -9.590 -1.193 17.445 1.00 95.75 69 ARG A C 1
ATOM 534 O O . ARG A 1 69 ? -9.942 -0.967 18.600 1.00 95.75 69 ARG A O 1
ATOM 541 N N . LEU A 1 70 ? -10.146 -0.602 16.386 1.00 96.19 70 LEU A N 1
ATOM 542 C CA . LEU A 1 70 ? -11.259 0.338 16.482 1.00 96.19 70 LEU A CA 1
ATOM 543 C C . LEU A 1 70 ? -12.512 -0.356 17.019 1.00 96.19 70 LEU A C 1
ATOM 545 O O . LEU A 1 70 ? -13.081 0.120 17.994 1.00 96.19 70 LEU A O 1
ATOM 549 N N . ALA A 1 71 ? -12.873 -1.518 16.471 1.00 95.00 71 ALA A N 1
ATOM 550 C CA . ALA A 1 71 ? -14.016 -2.299 16.939 1.00 95.00 71 ALA A CA 1
ATOM 551 C C . ALA A 1 71 ? -13.881 -2.697 18.419 1.00 95.00 71 ALA A C 1
ATOM 553 O O . ALA A 1 71 ? -14.846 -2.622 19.179 1.00 95.00 71 ALA A O 1
ATOM 554 N N . ALA A 1 72 ? -12.675 -3.076 18.857 1.00 94.00 72 ALA A N 1
ATOM 555 C CA . ALA A 1 72 ? -12.410 -3.358 20.265 1.00 94.00 72 ALA A CA 1
ATOM 556 C C . ALA A 1 72 ? -12.607 -2.113 21.146 1.00 94.00 72 ALA A C 1
ATOM 558 O O . ALA A 1 72 ? -13.205 -2.203 22.218 1.00 94.00 72 ALA A O 1
ATOM 559 N N . LEU A 1 73 ? -12.141 -0.946 20.696 1.00 94.00 73 LEU A N 1
ATOM 560 C CA . LEU A 1 73 ? -12.285 0.302 21.440 1.00 94.00 73 LEU A CA 1
ATOM 561 C C . LEU A 1 73 ? -13.747 0.768 21.505 1.00 94.00 73 LEU A C 1
ATOM 563 O O . LEU A 1 73 ? -14.216 1.156 22.572 1.00 94.00 73 LEU A O 1
ATOM 567 N N . GLU A 1 74 ? -14.480 0.677 20.397 1.00 93.19 74 GLU A N 1
ATOM 568 C CA . GLU A 1 74 ? -15.915 0.970 20.338 1.00 93.19 74 GLU A CA 1
ATOM 569 C C . GLU A 1 74 ? -16.713 0.041 21.261 1.00 93.19 74 GLU A C 1
ATOM 571 O O . GLU A 1 74 ? -17.595 0.500 21.987 1.00 93.19 74 GLU A O 1
ATOM 576 N N . ALA A 1 75 ? -16.369 -1.250 21.313 1.00 92.75 75 ALA A N 1
ATOM 577 C CA . ALA A 1 75 ? -16.991 -2.196 22.233 1.00 92.75 75 ALA A CA 1
ATOM 578 C C . ALA A 1 75 ? -16.742 -1.826 23.704 1.00 92.75 75 ALA A C 1
ATOM 580 O O . ALA A 1 75 ? -17.680 -1.850 24.500 1.00 92.75 75 ALA A O 1
ATOM 581 N N . LEU A 1 76 ? -15.514 -1.438 24.066 1.00 92.00 76 LEU A N 1
ATOM 582 C CA . LEU A 1 76 ? -15.182 -0.997 25.426 1.00 92.00 76 LEU A CA 1
ATOM 583 C C . LEU A 1 76 ? -15.916 0.293 25.813 1.00 92.00 76 LEU A C 1
ATOM 585 O O . LEU A 1 76 ? -16.419 0.404 26.928 1.00 92.00 76 LEU A O 1
ATOM 589 N N . LEU A 1 77 ? -16.011 1.265 24.901 1.00 91.88 77 LEU A N 1
ATOM 590 C CA . LEU A 1 77 ? -16.753 2.505 25.146 1.00 91.88 77 LEU A CA 1
ATOM 591 C C . LEU A 1 77 ? -18.248 2.240 25.337 1.00 91.88 77 LEU A C 1
ATOM 593 O O . LEU A 1 77 ? -18.846 2.778 26.267 1.00 91.88 77 LEU A O 1
ATOM 597 N N . ASN A 1 78 ? -18.833 1.368 24.514 1.00 88.88 78 ASN A N 1
ATOM 598 C CA . ASN A 1 78 ? -20.226 0.961 24.663 1.00 88.88 78 ASN A CA 1
ATOM 599 C C . ASN A 1 78 ? -20.460 0.200 25.977 1.00 88.88 78 ASN A C 1
ATOM 601 O O . ASN A 1 78 ? -21.450 0.459 26.655 1.00 88.88 78 ASN A O 1
ATOM 605 N N . GLN A 1 79 ? -19.544 -0.685 26.384 1.00 84.75 79 GLN A N 1
ATOM 606 C CA . GLN A 1 79 ? -19.616 -1.360 27.686 1.00 84.75 79 GLN A CA 1
ATOM 607 C C . GLN A 1 79 ? -19.567 -0.361 28.844 1.00 84.75 79 GLN A C 1
ATOM 609 O O . GLN A 1 79 ? -20.419 -0.420 29.725 1.00 84.75 79 GLN A O 1
ATOM 614 N N . ASN A 1 80 ? -18.643 0.602 28.812 1.00 83.56 80 ASN A N 1
ATOM 615 C CA . ASN A 1 80 ? -18.550 1.643 29.838 1.00 83.56 80 ASN A CA 1
ATOM 616 C C . ASN A 1 80 ? -19.816 2.514 29.899 1.00 83.56 80 ASN A C 1
ATOM 618 O O . ASN A 1 80 ? -20.280 2.845 30.988 1.00 83.56 80 ASN A O 1
ATOM 622 N N . ALA A 1 81 ? -20.406 2.862 28.752 1.00 80.00 81 ALA A N 1
ATOM 623 C CA . ALA A 1 81 ? -21.662 3.609 28.705 1.00 80.00 81 ALA A CA 1
ATOM 624 C C . ALA A 1 81 ? -22.828 2.821 29.332 1.00 80.00 81 ALA A C 1
ATOM 626 O O . ALA A 1 81 ? -23.612 3.387 30.094 1.00 80.00 81 ALA A O 1
ATOM 627 N N . VAL A 1 82 ? -22.917 1.513 29.065 1.00 75.00 82 VAL A N 1
ATOM 628 C CA . VAL A 1 82 ? -23.939 0.633 29.655 1.00 75.00 82 VAL A CA 1
ATOM 629 C C . VAL A 1 82 ? -23.715 0.446 31.159 1.00 75.00 82 VAL A C 1
ATOM 631 O O . VAL A 1 82 ? -24.673 0.549 31.923 1.00 75.00 82 VAL A O 1
ATOM 634 N N . SER A 1 83 ? -22.473 0.237 31.606 1.00 74.38 83 SER A N 1
ATOM 635 C CA . SER A 1 83 ? -22.146 0.116 33.033 1.00 74.38 83 SER A CA 1
ATOM 636 C C . SER A 1 83 ? -22.465 1.395 33.810 1.00 74.38 83 SER A C 1
ATOM 638 O O . SER A 1 83 ? -23.046 1.313 34.888 1.00 74.38 83 SER A O 1
ATOM 640 N N . ASN A 1 84 ? -22.182 2.576 33.254 1.00 73.62 84 ASN A N 1
ATOM 641 C CA . ASN A 1 84 ? -22.505 3.845 33.912 1.00 73.62 84 ASN A CA 1
ATOM 642 C C . ASN A 1 84 ? -24.020 4.089 34.016 1.00 73.62 84 ASN A C 1
ATOM 644 O O . ASN A 1 84 ? -24.490 4.547 35.053 1.00 73.62 84 ASN A O 1
ATOM 648 N N . ALA A 1 85 ? -24.802 3.725 32.994 1.00 67.12 85 ALA A N 1
ATOM 649 C CA . ALA A 1 85 ? -26.263 3.837 33.040 1.00 67.12 85 ALA A CA 1
ATOM 650 C C . ALA A 1 85 ? -26.920 2.864 34.046 1.00 67.12 85 ALA A C 1
ATOM 652 O O . ALA A 1 85 ? -27.986 3.153 34.595 1.00 67.12 85 ALA A O 1
ATOM 653 N N . GLN A 1 86 ? -26.292 1.712 34.307 1.00 60.28 86 GLN A N 1
ATOM 654 C CA . GLN A 1 86 ? -26.751 0.744 35.311 1.00 60.28 86 GLN A CA 1
ATOM 655 C C . GLN A 1 86 ? -26.429 1.180 36.748 1.00 60.28 86 GLN A C 1
ATOM 657 O O . GLN A 1 86 ? -27.227 0.932 37.651 1.00 60.28 86 GLN A O 1
ATOM 662 N N . ILE A 1 87 ? -25.305 1.865 36.976 1.00 60.59 87 ILE A N 1
ATOM 663 C CA . ILE A 1 87 ? -24.958 2.407 38.301 1.00 60.59 87 ILE A CA 1
ATOM 664 C C . ILE A 1 87 ? -25.965 3.496 38.710 1.00 60.59 87 ILE A C 1
ATOM 666 O O . ILE A 1 87 ? -26.504 3.447 39.813 1.00 60.59 87 ILE A O 1
ATOM 670 N N . ASP A 1 88 ? -26.322 4.386 37.781 1.00 59.09 88 ASP A N 1
ATOM 671 C CA . ASP A 1 88 ? -27.250 5.505 38.018 1.00 59.09 88 ASP A CA 1
ATOM 672 C C . ASP A 1 88 ? -28.696 5.041 38.310 1.00 59.09 88 ASP A C 1
ATOM 674 O O . ASP A 1 88 ? -29.439 5.651 39.083 1.00 59.09 88 ASP A O 1
ATOM 678 N N . THR A 1 89 ? -29.107 3.909 37.725 1.00 60.38 89 THR A N 1
ATOM 679 C CA . THR A 1 89 ? -30.410 3.286 38.019 1.00 60.38 89 THR A CA 1
ATO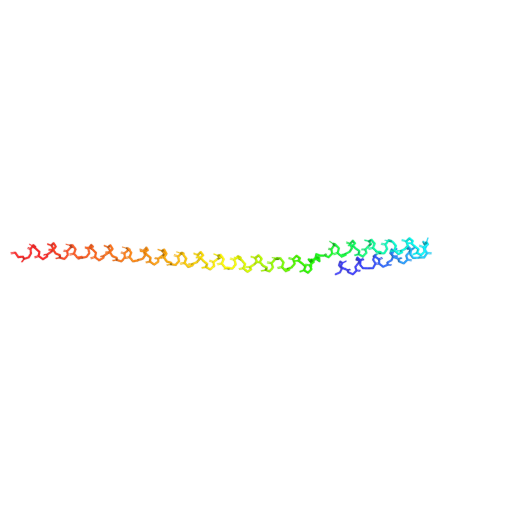M 680 C C . THR A 1 89 ? -30.408 2.492 39.323 1.00 60.38 89 THR A C 1
ATOM 682 O O . THR A 1 89 ? -31.447 2.417 39.975 1.00 60.38 89 THR A O 1
ATOM 685 N N . THR A 1 90 ? -29.270 1.942 39.748 1.00 59.19 90 THR A N 1
ATOM 686 C CA . THR A 1 90 ? -29.181 1.169 40.998 1.00 59.19 90 THR A CA 1
ATOM 687 C C . THR A 1 90 ? -29.099 2.089 42.224 1.00 59.19 90 THR A C 1
ATOM 689 O O . THR A 1 90 ? -29.798 1.849 43.207 1.00 59.19 90 THR A O 1
ATOM 692 N N . GLU A 1 91 ? -28.357 3.202 42.149 1.00 57.81 91 GLU A N 1
ATOM 693 C CA . GLU A 1 91 ? -28.278 4.191 43.241 1.00 57.81 91 GLU A CA 1
ATOM 694 C C . GLU A 1 91 ? -29.619 4.900 43.504 1.00 57.81 91 GLU A C 1
ATOM 696 O O . GLU A 1 91 ? -30.004 5.095 44.659 1.00 57.81 91 GLU A O 1
ATOM 701 N N . ASN A 1 92 ? -30.383 5.239 42.458 1.00 56.91 92 ASN A N 1
ATOM 702 C CA . ASN A 1 92 ? -31.693 5.880 42.632 1.00 56.91 92 ASN A CA 1
ATOM 703 C C . ASN A 1 92 ? -32.753 4.936 43.219 1.00 56.91 92 ASN A C 1
ATOM 705 O O . ASN A 1 92 ? -33.622 5.376 43.976 1.00 56.91 92 ASN A O 1
ATOM 70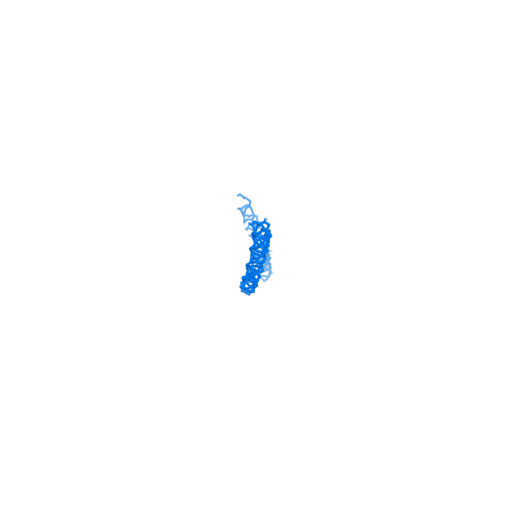9 N N . VAL A 1 93 ? -32.698 3.639 42.901 1.00 59.81 93 VAL A N 1
ATOM 710 C CA . VAL A 1 93 ? -33.635 2.647 43.451 1.00 59.81 93 VAL A CA 1
ATOM 711 C C . VAL A 1 93 ? -33.360 2.402 44.937 1.00 59.81 93 VAL A C 1
ATOM 713 O O . VAL A 1 93 ? -34.306 2.411 45.725 1.00 59.81 93 VAL A O 1
ATOM 716 N N . GLU A 1 94 ? -32.091 2.296 45.350 1.00 57.81 94 GLU A N 1
ATOM 717 C CA . GLU A 1 94 ? -31.735 2.190 46.773 1.00 57.81 94 GLU A CA 1
ATOM 718 C C . GLU A 1 94 ? -32.105 3.451 47.565 1.00 57.81 94 GLU A C 1
ATOM 720 O O . GLU A 1 94 ? -32.604 3.353 48.689 1.00 57.81 94 GLU A O 1
ATOM 725 N N . HIS A 1 95 ? -31.914 4.643 46.986 1.00 55.44 95 HIS A N 1
ATOM 726 C CA . HIS A 1 95 ? -32.304 5.888 47.646 1.00 55.44 95 HIS A CA 1
ATOM 727 C C . HIS A 1 95 ? -33.827 6.004 47.795 1.00 55.44 95 HIS A C 1
ATOM 729 O O . HIS A 1 95 ? -34.308 6.417 48.844 1.00 55.44 95 HIS A O 1
ATOM 735 N N . THR A 1 96 ? -34.598 5.563 46.798 1.00 58.66 96 THR A N 1
ATOM 736 C CA . THR A 1 96 ? -36.069 5.592 46.854 1.00 58.66 96 THR A CA 1
ATOM 737 C C . THR A 1 96 ? -36.635 4.548 47.828 1.00 58.66 96 THR A C 1
ATOM 739 O O . THR A 1 96 ? -37.621 4.825 48.508 1.00 58.66 96 THR A O 1
ATOM 742 N N . GLN A 1 97 ? -36.003 3.375 47.964 1.00 57.50 97 GLN A N 1
ATOM 743 C CA . GLN A 1 97 ? -36.416 2.355 48.940 1.00 57.50 97 GLN A CA 1
ATOM 744 C C . GLN A 1 97 ? -36.133 2.760 50.393 1.00 57.50 97 GLN A C 1
ATOM 746 O O . GLN A 1 97 ? -36.963 2.495 51.255 1.00 57.50 97 GLN A O 1
ATOM 751 N N . LYS A 1 98 ? -35.033 3.472 50.669 1.00 56.00 98 LYS A N 1
ATOM 752 C CA . LYS A 1 98 ? -34.693 3.952 52.024 1.00 56.00 98 LYS A CA 1
ATOM 753 C C . LYS A 1 98 ? -35.598 5.059 52.572 1.00 56.00 98 LYS A C 1
ATOM 755 O O . LYS A 1 98 ? -35.525 5.348 53.759 1.00 56.00 98 LYS A O 1
ATOM 760 N N . ILE A 1 99 ? -36.385 5.718 51.721 1.00 57.41 99 ILE A N 1
ATOM 761 C CA . ILE A 1 99 ? -37.320 6.787 52.120 1.00 57.41 99 ILE A CA 1
ATOM 762 C C . ILE A 1 99 ? -38.725 6.209 52.398 1.00 57.41 99 ILE A C 1
ATOM 764 O O . ILE A 1 99 ? -39.571 6.889 52.975 1.00 57.41 99 ILE A O 1
ATOM 768 N N . ALA A 1 100 ? -38.984 4.965 51.979 1.00 53.44 100 ALA A N 1
ATOM 769 C CA . ALA A 1 100 ? -40.273 4.287 52.124 1.00 53.44 100 ALA A CA 1
ATOM 770 C C . ALA A 1 100 ? -40.374 3.370 53.364 1.00 53.44 100 ALA A C 1
ATOM 772 O O . ALA A 1 100 ? -41.465 2.866 53.636 1.00 53.44 100 ALA A O 1
ATOM 773 N N . GLU A 1 101 ? -39.276 3.172 54.102 1.00 49.97 101 GLU A N 1
ATOM 774 C CA . GLU A 1 101 ? -39.219 2.527 55.430 1.00 49.97 101 GLU A CA 1
ATOM 775 C C . GLU A 1 101 ? -39.039 3.570 56.540 1.00 49.97 101 GLU A C 1
ATOM 777 O O . GLU A 1 101 ? -39.668 3.395 57.610 1.00 49.97 101 GLU A O 1
#

Foldseek 3Di:
DVVVVVVVVVVVVLVVCVVPDDPVVSVVVVVVVVVVVCVVPVDQDPVNVVVVVVVVVVVVVVVVVVVVVVVVVVVVVVVVVVVVVVVVVVVVVVVVVVVVD

InterPro domains:
  IPR007475 Ubiquinone biosynthesis accessory factor UbiK [MF_02216] (1-76)
  IPR007475 Ubiquinone biosynthesis accessory factor UbiK [PF04380] (3-75)
  IPR007475 Ubiquinone biosynthesis accessory factor UbiK [PTHR38040] (1-91)

pLDDT: mean 76.17, std 13.54, range [49.97, 97.0]

Sequence (101 aa):
MIVKQFFEDAAAKISETIANSPAKDLEKNAKAMLSGALNKMDVVTREEFDIQQQILIKTRSKLSEVEARLAALEALLNQNAVSNAQIDTTENVEHTQKIAE